Protein AF-A0A660M5Y6-F1 (afdb_monomer)

Foldseek 3Di:
DDPPPCPVVNLVVLCVVCDLCNVLEDDSVCSVLLSVCCVVQVPLSVVLSVVLVPDPHSNVSSCVCSPPVNPVVSSVVSVVVVVVVVVVVVVVVVVVVVVVVVPDPPPPVVVVVVVVVCVVVVVDD

Mean predicted aligned error: 9.28 Å

Sequence (125 aa):
MGNITIDERRVQKMQQRLGKATKLITDDNYLPMFRNRQINYAREFDYSIKLAKRKRNPRKYFAFIWSSANLAKTVDWLRKLIAQAKAKAAEERHKQKMQEQAALPLNIAGLEKLAQMKHSYNLIT

Structure (mmCIF, N/CA/C/O backbone):
data_AF-A0A660M5Y6-F1
#
_entry.id   AF-A0A660M5Y6-F1
#
loop_
_atom_site.group_PDB
_atom_site.id
_atom_site.type_symbol
_atom_site.label_atom_id
_atom_site.label_alt_id
_atom_site.label_comp_id
_atom_site.label_asym_id
_atom_site.label_entity_id
_atom_site.label_seq_id
_atom_site.pdbx_PDB_ins_code
_atom_site.Cartn_x
_atom_site.Cartn_y
_atom_site.Cartn_z
_atom_site.occupancy
_atom_site.B_iso_or_equiv
_atom_site.auth_seq_id
_atom_site.auth_comp_id
_atom_site.auth_asym_id
_atom_site.auth_atom_id
_atom_site.pdbx_PDB_model_num
ATOM 1 N N . MET A 1 1 ? -14.891 -10.018 28.846 1.00 38.94 1 MET A N 1
ATOM 2 C CA . MET A 1 1 ? -14.309 -9.112 27.830 1.00 38.94 1 MET A CA 1
ATOM 3 C C . MET A 1 1 ? -13.431 -8.123 28.581 1.00 38.94 1 MET A C 1
ATOM 5 O O . MET A 1 1 ? -13.973 -7.320 29.324 1.00 38.94 1 MET A O 1
ATOM 9 N N . GLY A 1 2 ? -12.104 -8.263 28.531 1.00 43.09 2 GLY A N 1
ATOM 10 C CA . GLY A 1 2 ? -11.213 -7.376 29.286 1.00 43.09 2 GLY A CA 1
ATOM 11 C C . GLY A 1 2 ? -11.250 -5.965 28.704 1.00 43.09 2 GLY A C 1
ATOM 12 O O . GLY A 1 2 ? -10.985 -5.802 27.515 1.00 43.09 2 GLY A O 1
ATOM 13 N N . ASN A 1 3 ? -11.584 -4.964 29.521 1.00 48.38 3 ASN A N 1
ATOM 14 C CA . ASN A 1 3 ? -11.430 -3.562 29.144 1.00 48.38 3 ASN A CA 1
ATOM 15 C C . ASN A 1 3 ? -9.938 -3.292 28.945 1.00 48.38 3 ASN A C 1
ATOM 17 O O . ASN A 1 3 ? -9.173 -3.190 29.902 1.00 48.38 3 ASN A O 1
ATOM 21 N N . ILE A 1 4 ? -9.510 -3.218 27.686 1.00 57.75 4 ILE A N 1
ATOM 22 C CA . ILE A 1 4 ? -8.184 -2.721 27.339 1.00 57.75 4 ILE A CA 1
ATOM 23 C C . ILE A 1 4 ? -8.257 -1.211 27.542 1.00 57.75 4 ILE A C 1
ATOM 25 O O . ILE A 1 4 ? -8.617 -0.479 26.625 1.00 57.75 4 ILE A O 1
ATOM 29 N N . THR A 1 5 ? -7.962 -0.740 28.751 1.00 58.91 5 THR A N 1
ATOM 30 C CA . THR A 1 5 ? -7.759 0.687 29.001 1.00 58.91 5 THR A CA 1
ATOM 31 C C . THR A 1 5 ? -6.552 1.105 28.167 1.00 58.91 5 THR A C 1
ATOM 33 O O . THR A 1 5 ? -5.409 0.763 28.483 1.00 58.91 5 THR A O 1
ATOM 36 N N . ILE A 1 6 ? -6.795 1.730 27.013 1.00 62.94 6 ILE A N 1
ATOM 37 C CA . ILE A 1 6 ? -5.717 2.159 26.130 1.00 62.94 6 ILE A CA 1
ATOM 38 C C . ILE A 1 6 ? -5.055 3.370 26.789 1.00 62.94 6 ILE A C 1
ATOM 40 O O . ILE A 1 6 ? -5.610 4.459 26.791 1.00 62.94 6 ILE A O 1
ATOM 44 N N . ASP A 1 7 ? -3.870 3.159 27.361 1.00 81.31 7 ASP A N 1
ATOM 45 C CA . ASP A 1 7 ? -3.019 4.221 27.905 1.00 81.31 7 ASP A CA 1
ATOM 46 C C . ASP A 1 7 ? -2.787 5.317 26.844 1.00 81.31 7 ASP A C 1
ATOM 48 O O . ASP A 1 7 ? -2.306 5.037 25.739 1.00 81.31 7 ASP A O 1
ATOM 52 N N . GLU A 1 8 ? -3.110 6.569 27.171 1.00 85.50 8 GLU A N 1
ATOM 53 C CA . GLU A 1 8 ? -2.952 7.729 26.286 1.00 85.50 8 GLU A CA 1
ATOM 54 C C . GLU A 1 8 ? -1.518 7.872 25.760 1.00 85.50 8 GLU A C 1
ATOM 56 O O . GLU A 1 8 ? -1.305 8.188 24.585 1.00 85.50 8 GLU A O 1
ATOM 61 N N . ARG A 1 9 ? -0.504 7.544 26.575 1.00 89.38 9 ARG A N 1
ATOM 62 C CA . ARG A 1 9 ? 0.904 7.553 26.134 1.00 89.38 9 ARG A CA 1
ATOM 63 C C . ARG A 1 9 ? 1.136 6.543 25.018 1.00 89.38 9 ARG A C 1
ATOM 65 O O . ARG A 1 9 ? 1.889 6.792 24.070 1.00 89.38 9 ARG A O 1
ATOM 72 N N . ARG A 1 10 ? 0.478 5.385 25.103 1.00 88.94 10 ARG A N 1
ATOM 73 C CA . ARG A 1 10 ? 0.534 4.342 24.076 1.00 88.94 10 ARG A CA 1
ATOM 74 C C . ARG A 1 10 ? -0.186 4.789 22.805 1.00 88.94 10 ARG A C 1
ATOM 76 O O . ARG A 1 10 ? 0.348 4.538 21.722 1.00 88.94 10 ARG A O 1
ATOM 83 N N . VAL A 1 11 ? -1.334 5.463 22.918 1.00 90.31 11 VAL A N 1
ATOM 84 C CA . VAL A 1 11 ? -2.060 6.065 21.781 1.00 90.31 11 VAL A CA 1
ATOM 85 C C . VAL A 1 11 ? -1.160 7.041 21.036 1.00 90.31 11 VAL A C 1
ATOM 87 O O . VAL A 1 11 ? -0.896 6.837 19.850 1.00 90.31 11 VAL A O 1
ATOM 90 N N . GLN A 1 12 ? -0.597 8.026 21.737 1.00 91.62 12 GLN A N 1
ATOM 91 C CA . GLN A 1 12 ? 0.277 9.040 21.142 1.00 91.62 12 GLN A CA 1
ATOM 92 C C . GLN A 1 12 ? 1.478 8.402 20.434 1.00 91.62 12 GLN A C 1
ATOM 94 O O . GLN A 1 12 ? 1.783 8.726 19.284 1.00 91.62 12 GLN A O 1
ATOM 99 N N . LYS A 1 13 ? 2.119 7.409 21.064 1.00 93.94 13 LYS A N 1
ATOM 100 C CA . LYS A 1 13 ? 3.236 6.668 20.459 1.00 93.94 13 LYS A CA 1
ATOM 101 C C . LYS A 1 13 ? 2.820 5.907 19.195 1.00 93.94 13 LYS A C 1
ATOM 103 O O . LYS A 1 13 ? 3.596 5.828 18.241 1.00 93.94 13 LYS A O 1
ATOM 108 N N . MET A 1 14 ? 1.618 5.326 19.158 1.00 93.25 14 MET A N 1
ATOM 109 C CA . MET A 1 14 ? 1.095 4.660 17.958 1.00 93.25 14 MET A CA 1
ATOM 110 C C . MET A 1 14 ? 0.772 5.663 16.851 1.00 93.25 14 MET A C 1
ATOM 112 O O . MET A 1 14 ? 1.166 5.431 15.709 1.00 93.25 14 MET A O 1
ATOM 116 N N . GLN A 1 15 ? 0.131 6.784 17.181 1.00 93.50 15 GLN A N 1
ATOM 117 C CA . GLN A 1 15 ? -0.177 7.861 16.239 1.00 93.50 15 GLN A CA 1
ATOM 118 C C . GLN A 1 15 ? 1.097 8.452 15.616 1.00 93.50 15 GLN A C 1
ATOM 120 O O . GLN A 1 15 ? 1.149 8.643 14.400 1.00 93.50 15 GLN A O 1
ATOM 125 N N . GLN A 1 16 ? 2.154 8.661 16.410 1.00 94.69 16 GLN A N 1
ATOM 126 C CA . GLN A 1 16 ? 3.467 9.093 15.913 1.00 94.69 16 GLN A CA 1
ATOM 127 C C . GLN A 1 16 ? 4.061 8.081 14.922 1.00 94.69 16 GLN A C 1
ATOM 129 O O . GLN A 1 16 ? 4.512 8.458 13.843 1.00 94.69 16 GLN A O 1
ATOM 134 N N . ARG A 1 17 ? 4.011 6.781 15.246 1.00 94.25 17 ARG A N 1
ATOM 135 C CA . ARG A 1 17 ? 4.541 5.701 14.387 1.00 94.25 17 ARG A CA 1
ATOM 136 C C . ARG A 1 17 ? 3.745 5.503 13.093 1.00 94.25 17 ARG A C 1
ATOM 138 O O . ARG A 1 17 ? 4.322 5.165 12.061 1.00 94.25 17 ARG A O 1
ATOM 145 N N . LEU A 1 18 ? 2.430 5.693 13.144 1.00 94.06 18 LEU A N 1
ATOM 146 C CA . LEU A 1 18 ? 1.545 5.641 11.976 1.00 94.06 18 LEU A CA 1
ATOM 147 C C . LEU A 1 18 ? 1.709 6.877 11.076 1.00 94.06 18 LEU A C 1
ATOM 149 O O . LEU A 1 18 ? 1.458 6.810 9.869 1.00 94.06 18 LEU A O 1
ATOM 153 N N . GLY A 1 19 ? 2.165 7.998 11.639 1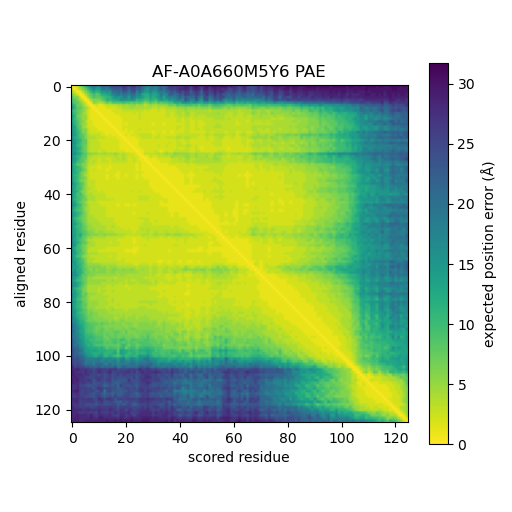.00 94.19 19 GLY A N 1
ATOM 154 C CA . GLY A 1 19 ? 2.545 9.199 10.907 1.00 94.19 19 GLY A CA 1
ATOM 155 C C . GLY A 1 19 ? 1.419 9.721 10.014 1.00 94.19 19 GLY A C 1
ATOM 156 O O . GLY A 1 19 ? 0.344 10.099 10.475 1.00 94.19 19 GLY A O 1
ATOM 157 N N . LYS A 1 20 ? 1.645 9.739 8.693 1.00 92.25 20 LYS A N 1
ATOM 158 C CA . LYS A 1 20 ? 0.665 10.256 7.716 1.00 92.25 20 LYS A CA 1
ATOM 159 C C . LYS A 1 20 ? -0.635 9.442 7.681 1.00 92.25 20 LYS A C 1
ATOM 161 O O . LYS A 1 20 ? -1.660 9.999 7.285 1.00 92.25 20 LYS A O 1
ATOM 166 N N . ALA A 1 21 ? -0.602 8.164 8.070 1.00 93.00 21 ALA A N 1
ATOM 167 C CA . ALA A 1 21 ? -1.783 7.303 8.107 1.00 93.00 21 ALA A CA 1
ATOM 168 C C . ALA A 1 21 ? -2.765 7.709 9.211 1.00 93.00 21 ALA A C 1
ATOM 170 O O . ALA A 1 21 ? -3.963 7.507 9.049 1.00 93.00 21 ALA A O 1
ATOM 171 N N . THR A 1 22 ? -2.291 8.345 10.285 1.00 94.00 22 THR A N 1
ATOM 172 C CA . THR A 1 22 ? -3.125 8.763 11.421 1.00 94.00 22 THR A CA 1
ATOM 173 C C . THR A 1 22 ? -4.267 9.680 10.985 1.00 94.00 22 THR A C 1
ATOM 175 O O . THR A 1 22 ? -5.386 9.524 11.444 1.00 94.00 22 THR A O 1
ATOM 178 N N . LYS A 1 23 ? -4.052 10.547 9.982 1.00 93.31 23 LYS A N 1
ATOM 179 C CA . LYS A 1 23 ? -5.106 11.422 9.417 1.00 93.31 23 LYS A CA 1
ATOM 180 C C . LYS A 1 23 ? -6.251 10.660 8.722 1.00 93.31 23 LYS A C 1
ATOM 182 O O . LYS A 1 23 ? -7.303 11.245 8.443 1.00 93.31 23 LYS A O 1
ATOM 187 N N . LEU A 1 24 ? -6.020 9.390 8.380 1.00 94.19 24 LEU A N 1
ATOM 188 C CA . LEU A 1 24 ? -6.991 8.492 7.750 1.00 94.19 24 LEU A CA 1
ATOM 189 C C . LEU A 1 24 ? -7.752 7.633 8.772 1.00 94.19 24 LEU A C 1
ATOM 191 O O . LEU A 1 24 ? -8.749 7.014 8.404 1.00 94.19 24 LEU A O 1
ATOM 195 N N . ILE A 1 25 ? -7.304 7.607 10.028 1.00 92.69 25 ILE A N 1
ATOM 196 C CA . ILE A 1 25 ? -7.889 6.832 11.123 1.00 92.69 25 ILE A CA 1
ATOM 197 C C . ILE A 1 25 ? -8.722 7.797 11.965 1.00 92.69 25 ILE A C 1
ATOM 199 O O . ILE A 1 25 ? -8.267 8.887 12.288 1.00 92.69 25 ILE A O 1
ATOM 203 N N . THR A 1 26 ? -9.977 7.439 12.233 1.00 87.00 26 THR A N 1
ATOM 204 C CA . THR A 1 26 ? -10.920 8.337 12.933 1.00 87.00 26 THR A CA 1
ATOM 205 C C . THR A 1 26 ? -11.084 7.973 14.403 1.00 87.00 26 THR A C 1
ATOM 207 O O . THR A 1 26 ? -11.373 8.847 15.205 1.00 87.00 26 THR A O 1
ATOM 210 N N . ASP A 1 27 ? -10.891 6.702 14.747 1.00 90.56 27 ASP A N 1
ATOM 211 C CA . ASP A 1 27 ? -11.077 6.190 16.099 1.00 90.56 27 ASP A CA 1
ATOM 212 C C . ASP A 1 27 ? -9.788 5.499 16.563 1.00 90.56 27 ASP A C 1
ATOM 214 O O . ASP A 1 27 ? -9.249 4.610 15.884 1.00 90.56 27 ASP A O 1
ATOM 218 N N . ASP A 1 28 ? -9.297 5.946 17.719 1.00 89.31 28 ASP A N 1
ATOM 219 C CA . ASP A 1 28 ? -8.046 5.506 18.322 1.00 89.31 28 ASP A CA 1
ATOM 220 C C . ASP A 1 28 ? -8.074 4.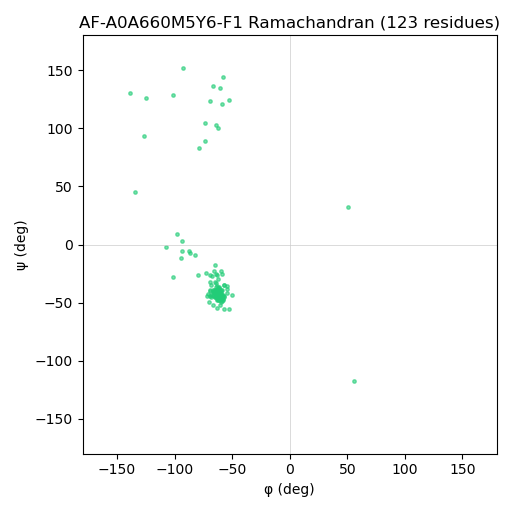028 18.745 1.00 89.31 28 ASP A C 1
ATOM 222 O O . ASP A 1 28 ? -7.030 3.364 18.750 1.00 89.31 28 ASP A O 1
ATOM 226 N N . ASN A 1 29 ? -9.264 3.461 18.973 1.00 89.75 29 ASN A N 1
ATOM 227 C CA . ASN A 1 29 ? -9.453 2.039 19.274 1.00 89.75 29 ASN A CA 1
ATOM 228 C C . ASN A 1 29 ? -8.925 1.126 18.158 1.00 89.75 29 ASN A C 1
ATOM 230 O O . ASN A 1 29 ? -8.525 -0.013 18.409 1.00 89.75 29 ASN A O 1
ATOM 234 N N . TYR A 1 30 ? -8.864 1.627 16.921 1.00 91.06 30 TYR A N 1
ATOM 235 C CA . TYR A 1 30 ? -8.369 0.869 15.773 1.00 91.06 30 TYR A CA 1
ATOM 236 C C . TYR A 1 30 ? -6.876 1.080 15.491 1.00 91.06 30 TYR A C 1
ATOM 238 O O . TYR A 1 30 ? -6.321 0.386 14.631 1.00 91.06 30 TYR A O 1
ATOM 246 N N . LEU A 1 31 ? -6.180 1.977 16.203 1.00 92.69 31 LEU A N 1
ATOM 247 C CA . LEU A 1 31 ? -4.739 2.201 16.007 1.00 92.69 31 LEU A CA 1
ATOM 248 C C . LEU A 1 31 ? -3.905 0.918 16.124 1.00 92.69 31 LEU A C 1
ATOM 250 O O . LEU A 1 31 ? -3.029 0.730 15.272 1.00 92.69 31 LEU A O 1
ATOM 254 N N . PRO A 1 32 ? -4.152 0.002 17.088 1.00 92.81 32 PRO A N 1
ATOM 255 C CA . PRO A 1 32 ? -3.405 -1.251 17.164 1.00 92.81 32 PRO A CA 1
ATOM 256 C C . PRO A 1 32 ? -3.549 -2.099 15.896 1.00 92.81 32 PRO A C 1
ATOM 258 O O . PRO A 1 32 ? -2.561 -2.661 15.416 1.00 92.81 32 PRO A O 1
ATOM 261 N N . MET A 1 33 ? -4.752 -2.146 15.312 1.00 93.94 33 MET A N 1
ATOM 262 C CA . MET A 1 33 ? -5.015 -2.875 14.071 1.00 9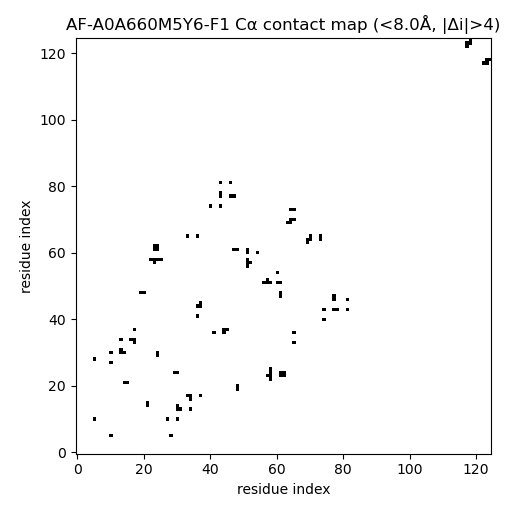3.94 33 MET A CA 1
ATOM 263 C C . MET A 1 33 ? -4.197 -2.285 12.921 1.00 93.94 33 MET A C 1
ATOM 265 O O . MET A 1 33 ? -3.427 -3.005 12.288 1.00 93.94 33 MET A O 1
ATOM 269 N N . PHE A 1 34 ? -4.302 -0.977 12.670 1.00 95.44 34 PHE A N 1
ATOM 270 C CA . PHE A 1 34 ? -3.550 -0.333 11.588 1.00 95.44 34 PHE A CA 1
ATOM 271 C C . PHE A 1 34 ? -2.039 -0.416 11.803 1.00 95.44 34 PHE A C 1
ATOM 273 O O . PHE A 1 34 ? -1.297 -0.630 10.845 1.00 95.44 34 PHE A O 1
ATOM 280 N N . ARG A 1 35 ? -1.571 -0.325 13.053 1.00 95.19 35 ARG A N 1
ATOM 281 C CA . ARG A 1 35 ? -0.154 -0.495 13.382 1.00 95.19 35 ARG A CA 1
ATOM 282 C C . ARG A 1 35 ? 0.331 -1.907 13.061 1.00 95.19 35 ARG A C 1
ATOM 284 O O . ARG A 1 35 ? 1.405 -2.047 12.485 1.00 95.19 35 ARG A O 1
ATOM 291 N N . ASN A 1 36 ? -0.455 -2.938 13.375 1.00 94.88 36 ASN A N 1
ATOM 292 C CA . ASN A 1 36 ? -0.152 -4.314 12.981 1.00 94.88 36 ASN A CA 1
ATOM 293 C C . ASN A 1 36 ? -0.055 -4.447 11.451 1.00 94.88 36 ASN A C 1
ATOM 295 O O . ASN A 1 36 ? 0.902 -5.034 10.949 1.00 94.88 36 ASN A O 1
ATOM 299 N N . ARG A 1 37 ? -0.986 -3.841 10.700 1.00 95.19 37 ARG A N 1
ATOM 300 C CA . ARG A 1 37 ? -0.946 -3.858 9.226 1.00 95.19 37 ARG A CA 1
ATOM 301 C C . ARG A 1 37 ? 0.281 -3.144 8.665 1.00 95.19 37 ARG A C 1
ATOM 303 O O . ARG A 1 37 ? 0.907 -3.667 7.752 1.00 95.19 37 ARG A O 1
ATOM 310 N N . GLN A 1 38 ? 0.659 -2.003 9.238 1.00 96.19 38 GLN A N 1
ATOM 311 C CA . GLN A 1 38 ? 1.862 -1.265 8.850 1.00 96.19 38 GLN A CA 1
ATOM 312 C C . GLN A 1 38 ? 3.141 -2.088 9.066 1.00 96.19 38 GLN A C 1
ATOM 314 O O . GLN A 1 38 ? 4.054 -2.003 8.254 1.00 96.19 38 GLN A O 1
ATOM 319 N N . ILE A 1 39 ? 3.222 -2.872 10.148 1.00 95.81 39 ILE A N 1
ATOM 320 C CA . ILE A 1 39 ? 4.383 -3.736 10.424 1.00 95.81 39 ILE A CA 1
ATOM 321 C C . ILE A 1 39 ? 4.437 -4.897 9.427 1.00 95.81 39 ILE A C 1
ATOM 323 O O . ILE A 1 39 ? 5.475 -5.135 8.821 1.00 95.81 39 ILE A O 1
ATOM 327 N N . ASN A 1 40 ? 3.318 -5.599 9.244 1.00 96.00 40 ASN A N 1
ATOM 328 C CA . ASN A 1 40 ? 3.285 -6.844 8.473 1.00 96.00 40 ASN A CA 1
ATOM 329 C C . ASN A 1 40 ? 3.244 -6.628 6.952 1.00 96.00 40 ASN A C 1
ATOM 331 O O . ASN A 1 40 ? 3.681 -7.491 6.196 1.00 96.00 40 ASN A O 1
ATOM 335 N N . TYR A 1 41 ? 2.725 -5.486 6.497 1.00 95.94 41 TYR A N 1
ATOM 336 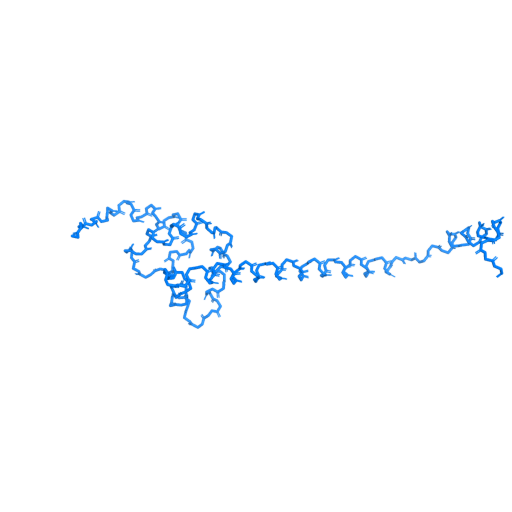C CA . TYR A 1 41 ? 2.487 -5.188 5.082 1.00 95.94 41 TYR A CA 1
ATOM 337 C C . TYR A 1 41 ? 2.981 -3.785 4.718 1.00 95.94 41 TYR A C 1
ATOM 339 O O . TYR A 1 41 ? 2.264 -3.017 4.082 1.00 95.94 41 TYR A O 1
ATOM 347 N N . ALA A 1 42 ? 4.184 -3.407 5.161 1.00 95.31 42 ALA A N 1
ATOM 348 C CA . ALA A 1 42 ? 4.689 -2.031 5.069 1.00 95.31 42 ALA A CA 1
ATOM 349 C C . ALA A 1 42 ? 4.560 -1.413 3.663 1.00 95.31 42 ALA A C 1
ATOM 351 O O . ALA A 1 42 ? 4.104 -0.279 3.507 1.00 95.31 42 ALA A O 1
ATOM 352 N N . ARG A 1 43 ? 4.900 -2.178 2.620 1.00 95.00 43 ARG A N 1
ATOM 353 C CA . ARG A 1 43 ? 4.902 -1.697 1.233 1.00 95.00 43 ARG A CA 1
ATOM 354 C C . ARG A 1 43 ? 3.486 -1.486 0.691 1.00 95.00 43 ARG A C 1
ATOM 356 O O . ARG A 1 43 ? 3.211 -0.473 0.047 1.00 95.00 43 ARG A O 1
ATOM 363 N N . GLU A 1 44 ? 2.590 -2.431 0.950 1.00 96.50 44 GLU A N 1
ATOM 364 C CA . GLU A 1 44 ? 1.171 -2.360 0.610 1.00 96.50 44 GLU A CA 1
ATOM 365 C C . GLU A 1 44 ? 0.479 -1.245 1.403 1.00 96.50 44 GLU A C 1
ATOM 367 O O . GLU A 1 44 ? -0.304 -0.474 0.844 1.00 96.50 44 GLU A O 1
ATOM 372 N N . PHE A 1 45 ? 0.821 -1.103 2.683 1.00 96.25 45 PHE A N 1
ATOM 373 C CA . PHE A 1 45 ? 0.322 -0.065 3.577 1.00 96.25 45 PHE A CA 1
ATOM 374 C C . PHE A 1 45 ? 0.675 1.329 3.059 1.00 96.25 45 PHE A C 1
ATOM 376 O O . PHE A 1 45 ? -0.228 2.137 2.830 1.00 96.25 45 PHE A O 1
ATOM 383 N N . ASP A 1 46 ? 1.940 1.592 2.740 1.00 95.06 46 ASP A N 1
ATOM 384 C CA . ASP A 1 46 ? 2.364 2.883 2.191 1.00 95.06 46 ASP A CA 1
ATOM 385 C C . ASP A 1 46 ? 1.703 3.207 0.848 1.00 95.06 46 ASP A C 1
ATOM 387 O O . ASP A 1 46 ? 1.285 4.346 0.601 1.00 95.06 46 ASP A O 1
ATOM 391 N N . TYR A 1 47 ? 1.566 2.210 -0.030 1.00 95.50 47 TYR A N 1
ATOM 392 C CA . TYR A 1 47 ? 0.853 2.386 -1.293 1.00 95.50 47 TYR A CA 1
ATOM 393 C C . TYR A 1 47 ? -0.626 2.716 -1.057 1.00 95.50 47 TYR A C 1
ATOM 395 O O . TYR A 1 47 ? -1.177 3.625 -1.686 1.00 95.50 47 TYR A O 1
ATOM 403 N N . SER A 1 48 ? -1.262 2.035 -0.105 1.00 94.94 48 SER A N 1
ATOM 404 C CA . SER A 1 48 ? -2.670 2.240 0.221 1.00 94.94 48 SER A CA 1
ATOM 405 C C . SER A 1 48 ? -2.960 3.646 0.766 1.00 94.94 48 SER A C 1
ATOM 407 O O . SER A 1 48 ? -3.993 4.217 0.422 1.00 94.94 48 SER A O 1
ATOM 409 N N . ILE A 1 49 ? -2.029 4.267 1.507 1.00 95.69 49 ILE A N 1
ATOM 410 C CA . ILE A 1 49 ? -2.144 5.670 1.954 1.00 95.69 49 ILE A CA 1
ATOM 411 C C . ILE A 1 49 ? -2.193 6.613 0.747 1.00 95.69 49 ILE A C 1
ATOM 413 O O . ILE A 1 49 ? -3.008 7.539 0.704 1.00 95.69 49 ILE A O 1
ATOM 417 N N . LYS A 1 50 ? -1.330 6.389 -0.254 1.00 94.56 50 LYS A N 1
ATOM 418 C CA . LYS A 1 50 ? -1.321 7.186 -1.493 1.00 94.56 50 LYS A CA 1
ATOM 419 C C . LYS A 1 50 ? -2.626 7.008 -2.268 1.00 94.56 50 LYS A C 1
ATOM 421 O O . LYS A 1 50 ? -3.163 7.983 -2.787 1.00 94.56 50 LYS A O 1
ATOM 426 N N . LEU A 1 51 ? -3.142 5.781 -2.318 1.00 94.31 51 LEU A N 1
ATOM 427 C CA . LEU A 1 51 ? -4.379 5.456 -3.020 1.00 94.31 51 LEU A CA 1
ATOM 428 C C . LEU A 1 51 ? -5.610 6.065 -2.340 1.00 94.31 51 LEU A C 1
ATOM 430 O O . LEU A 1 51 ? -6.457 6.637 -3.023 1.00 94.31 51 LEU A O 1
ATOM 434 N N . ALA A 1 52 ? -5.691 5.993 -1.010 1.00 95.50 52 ALA A N 1
ATOM 435 C CA . ALA A 1 52 ? -6.811 6.520 -0.236 1.00 95.50 52 ALA A CA 1
ATOM 436 C C . ALA A 1 52 ? -7.002 8.027 -0.446 1.00 95.50 52 ALA A C 1
ATOM 438 O O . ALA A 1 52 ? -8.129 8.477 -0.627 1.00 95.50 52 ALA A O 1
ATOM 439 N N . LYS A 1 53 ? -5.910 8.801 -0.522 1.00 94.00 53 LYS A N 1
ATOM 440 C CA . LYS A 1 53 ? -5.958 10.253 -0.780 1.00 94.00 53 LYS A CA 1
ATOM 441 C C . LYS A 1 53 ? -6.617 10.635 -2.107 1.00 94.00 53 LYS A C 1
ATOM 443 O O . LYS A 1 53 ? -7.078 11.759 -2.240 1.00 94.00 53 LYS A O 1
ATOM 448 N N . ARG A 1 54 ? -6.654 9.722 -3.081 1.00 93.88 54 ARG A N 1
ATOM 449 C CA . ARG A 1 54 ? -7.272 9.946 -4.399 1.00 93.88 54 ARG A CA 1
ATOM 450 C C . ARG A 1 54 ? -8.765 9.616 -4.422 1.00 93.88 54 ARG A C 1
ATOM 452 O O . ARG A 1 54 ? -9.407 9.775 -5.454 1.00 93.88 54 ARG A O 1
ATOM 459 N N . LYS A 1 55 ? -9.316 9.072 -3.335 1.00 95.06 55 LYS A N 1
ATOM 460 C CA . LYS A 1 55 ? -10.722 8.663 -3.256 1.00 95.06 55 LYS A CA 1
ATOM 461 C C . LYS A 1 55 ? -11.578 9.793 -2.698 1.00 95.06 55 LYS A C 1
ATOM 463 O O . LYS A 1 55 ? -11.118 10.568 -1.870 1.00 95.06 55 LYS A O 1
ATOM 468 N N . ARG A 1 56 ? -12.856 9.815 -3.095 1.00 93.62 56 ARG A N 1
ATOM 469 C CA . ARG A 1 56 ? -13.851 10.795 -2.622 1.00 93.62 56 ARG A CA 1
ATOM 470 C C . ARG A 1 56 ? -13.959 10.839 -1.095 1.00 93.62 56 ARG A C 1
ATOM 472 O O . ARG A 1 56 ? -14.101 11.910 -0.526 1.00 93.62 56 ARG A O 1
ATOM 479 N N . ASN A 1 57 ? -13.876 9.682 -0.436 1.00 95.25 57 ASN A N 1
ATOM 480 C CA . ASN A 1 57 ? -13.797 9.597 1.021 1.00 95.25 57 ASN A CA 1
ATOM 481 C C . ASN A 1 57 ? -12.571 8.761 1.434 1.00 95.25 57 ASN A C 1
ATOM 483 O O . ASN A 1 57 ? -12.665 7.530 1.511 1.00 95.25 57 ASN A O 1
ATOM 487 N N . PRO A 1 58 ? -11.418 9.411 1.685 1.00 95.19 58 PRO A N 1
ATOM 488 C CA . PRO A 1 58 ? -10.169 8.723 1.997 1.00 95.19 58 PRO A CA 1
ATOM 489 C C . PRO A 1 58 ? -10.237 7.861 3.259 1.00 95.19 58 PRO A C 1
ATOM 491 O O . PRO A 1 58 ? -9.732 6.741 3.254 1.00 95.19 58 PRO A O 1
ATOM 494 N N . ARG A 1 59 ? -10.881 8.356 4.326 1.00 94.81 59 ARG A N 1
ATOM 495 C CA . ARG A 1 59 ? -10.969 7.673 5.630 1.00 94.81 59 ARG A CA 1
ATOM 496 C C . ARG A 1 59 ? -11.786 6.390 5.531 1.00 94.81 59 ARG A C 1
ATOM 498 O O . ARG A 1 59 ? -11.297 5.316 5.871 1.00 94.81 59 ARG A O 1
ATOM 505 N N . LYS A 1 60 ? -13.003 6.492 4.979 1.00 94.81 60 LYS A N 1
ATOM 506 C CA . LYS A 1 60 ? -13.899 5.340 4.791 1.00 94.81 60 LYS A CA 1
ATOM 507 C C . LYS A 1 60 ? -13.248 4.274 3.914 1.00 94.81 60 LYS A C 1
ATOM 509 O O . LYS A 1 60 ? -13.292 3.094 4.242 1.00 94.81 60 LYS A O 1
ATOM 514 N N . TYR A 1 61 ? -12.615 4.695 2.820 1.00 95.25 61 TYR A N 1
ATOM 515 C CA . TYR A 1 61 ? -11.922 3.778 1.924 1.00 95.25 61 TYR A CA 1
ATOM 516 C C . TYR A 1 61 ? -10.752 3.068 2.613 1.00 95.25 61 TYR A C 1
ATOM 518 O O . TYR A 1 61 ? -10.629 1.850 2.509 1.00 95.25 61 TYR A O 1
ATOM 526 N N . PHE A 1 62 ? -9.911 3.813 3.335 1.00 95.56 62 PHE A N 1
ATOM 527 C CA . PHE A 1 62 ? -8.749 3.258 4.027 1.00 95.56 62 PHE A CA 1
ATOM 528 C C . PHE A 1 62 ? -9.148 2.239 5.103 1.00 95.56 62 PHE A C 1
ATOM 530 O O . PHE A 1 62 ? -8.554 1.165 5.179 1.00 95.56 62 PHE A O 1
ATOM 537 N N . ALA A 1 63 ? -10.195 2.531 5.878 1.00 94.69 63 ALA A N 1
ATOM 538 C CA . ALA A 1 63 ? -10.747 1.588 6.847 1.00 94.69 63 ALA A CA 1
ATOM 539 C C . ALA A 1 63 ? -11.343 0.341 6.174 1.00 94.69 63 ALA A C 1
ATOM 541 O O . ALA A 1 63 ? -11.100 -0.776 6.623 1.00 94.69 63 ALA A O 1
ATOM 542 N N . PHE A 1 64 ? -12.073 0.514 5.068 1.00 94.50 64 PHE A N 1
ATOM 543 C CA . PHE A 1 64 ? -12.704 -0.590 4.343 1.00 94.50 64 PHE A CA 1
ATOM 544 C C . PHE A 1 64 ? -11.686 -1.624 3.843 1.00 94.50 64 PHE A C 1
ATOM 546 O O . PHE A 1 64 ? -11.853 -2.823 4.087 1.00 94.50 64 PHE A O 1
ATOM 553 N N . ILE A 1 65 ? -10.614 -1.169 3.186 1.00 94.06 65 ILE A N 1
ATOM 554 C CA . ILE A 1 65 ? -9.606 -2.073 2.620 1.00 94.06 65 ILE A CA 1
ATOM 555 C C . ILE A 1 65 ? -8.787 -2.779 3.712 1.00 94.06 65 ILE A C 1
ATOM 557 O O . ILE A 1 65 ? -8.412 -3.932 3.530 1.00 94.06 65 ILE A O 1
ATOM 561 N N . TRP A 1 66 ? -8.546 -2.135 4.858 1.00 95.25 66 TRP A N 1
ATOM 562 C CA . TRP A 1 66 ? -7.768 -2.714 5.962 1.00 95.25 66 TRP A CA 1
ATOM 563 C C . TRP A 1 66 ? -8.611 -3.414 7.032 1.00 95.25 66 TRP A C 1
ATOM 565 O O . TRP A 1 66 ? -8.054 -3.911 8.015 1.00 95.25 66 TRP A O 1
ATOM 575 N N . SER A 1 67 ? -9.929 -3.491 6.837 1.00 93.88 67 SER A N 1
ATOM 576 C CA . SER A 1 67 ? -10.810 -4.281 7.692 1.00 93.88 67 SER A CA 1
ATOM 577 C C . SER A 1 67 ? -10.386 -5.752 7.700 1.00 93.88 67 SER A C 1
ATOM 579 O O . SER A 1 67 ? -9.945 -6.302 6.688 1.00 93.88 67 SER A O 1
ATOM 581 N N . SER A 1 68 ? -10.529 -6.412 8.850 1.00 89.00 68 SER A N 1
ATOM 582 C CA . SER A 1 68 ? -10.125 -7.815 9.009 1.00 89.00 68 SER A CA 1
ATOM 583 C C . SER A 1 68 ? -10.809 -8.750 8.007 1.00 89.00 68 SER A C 1
ATOM 585 O O . SER A 1 68 ? -10.159 -9.658 7.500 1.00 89.00 68 SER A O 1
ATOM 587 N N . ALA A 1 69 ? -12.070 -8.479 7.655 1.00 90.69 69 ALA A N 1
ATOM 588 C CA . ALA A 1 69 ? -12.834 -9.261 6.682 1.00 90.69 69 ALA A CA 1
ATOM 589 C C . ALA A 1 69 ? -12.226 -9.247 5.266 1.00 90.69 69 ALA A C 1
ATOM 591 O O . ALA A 1 69 ? -12.363 -10.214 4.521 1.00 90.69 69 ALA A O 1
ATOM 592 N N . ASN A 1 70 ? -11.535 -8.164 4.896 1.00 89.81 70 ASN A N 1
ATOM 593 C CA . ASN A 1 70 ? -10.996 -7.974 3.550 1.00 89.81 70 ASN A CA 1
ATOM 594 C C . ASN A 1 70 ? -9.476 -8.130 3.473 1.00 89.81 70 ASN A C 1
ATOM 596 O O . ASN A 1 70 ? -8.924 -8.039 2.379 1.00 89.81 70 ASN A O 1
ATOM 600 N N . LEU A 1 71 ? -8.790 -8.375 4.594 1.00 92.50 71 LEU A N 1
ATOM 601 C CA . LEU A 1 71 ? -7.337 -8.246 4.681 1.00 92.50 71 LEU A CA 1
ATOM 602 C C . LEU A 1 71 ? -6.585 -9.027 3.598 1.00 92.50 71 LEU A C 1
ATOM 604 O O . LEU A 1 71 ? -5.793 -8.435 2.870 1.00 92.50 71 LEU A O 1
ATOM 608 N N . ALA A 1 72 ? -6.824 -10.337 3.494 1.00 92.88 72 ALA A N 1
ATOM 609 C CA . ALA A 1 72 ? -6.100 -11.192 2.553 1.00 92.88 72 ALA A CA 1
ATOM 610 C C . ALA A 1 72 ? -6.315 -10.727 1.104 1.00 92.88 72 ALA A C 1
ATOM 612 O O . ALA A 1 72 ? -5.358 -10.482 0.371 1.00 92.88 72 ALA A O 1
ATOM 613 N N . LYS A 1 73 ? -7.580 -10.478 0.738 1.00 94.50 73 LYS A N 1
ATOM 614 C CA . LYS A 1 73 ? -7.965 -9.979 -0.589 1.00 94.50 73 LYS A CA 1
ATOM 615 C C . LYS A 1 73 ? -7.310 -8.631 -0.895 1.00 94.50 73 LYS A C 1
ATOM 617 O O . LYS A 1 73 ? -6.780 -8.440 -1.988 1.00 94.50 73 LYS A O 1
ATOM 622 N N . THR A 1 74 ? -7.316 -7.707 0.066 1.00 93.88 74 THR A N 1
ATOM 623 C CA . THR A 1 74 ? -6.700 -6.384 -0.073 1.00 93.88 74 THR A CA 1
ATOM 624 C C . THR A 1 74 ? -5.198 -6.489 -0.280 1.00 93.88 74 THR A C 1
ATOM 626 O O . THR A 1 74 ? -4.668 -5.835 -1.176 1.00 93.88 74 THR A O 1
ATOM 629 N N . VAL A 1 75 ? -4.502 -7.292 0.526 1.00 95.38 75 VAL A N 1
ATOM 630 C CA . VAL A 1 75 ? -3.044 -7.441 0.436 1.00 95.38 75 VAL A CA 1
ATOM 631 C C . VAL A 1 75 ? -2.649 -8.015 -0.923 1.00 95.38 75 VAL A C 1
ATOM 633 O O . VAL A 1 75 ? -1.795 -7.442 -1.599 1.00 95.38 75 VAL A O 1
ATOM 636 N N . ASP A 1 76 ? -3.311 -9.078 -1.377 1.00 96.62 76 ASP A N 1
ATOM 637 C CA . ASP A 1 76 ? -3.009 -9.687 -2.676 1.00 96.62 76 ASP A CA 1
ATOM 638 C C . ASP A 1 76 ? -3.312 -8.748 -3.843 1.00 96.62 76 ASP A C 1
ATOM 640 O O . ASP A 1 76 ? -2.533 -8.645 -4.795 1.00 96.62 76 ASP A O 1
ATOM 644 N N . TRP A 1 77 ? -4.409 -7.998 -3.759 1.00 96.56 77 TRP A N 1
ATOM 645 C CA . TRP A 1 77 ? -4.730 -6.980 -4.751 1.00 96.56 77 TRP A CA 1
ATOM 646 C C . TRP A 1 77 ? -3.691 -5.849 -4.783 1.00 96.56 77 TRP A C 1
ATOM 648 O O . TRP A 1 77 ? -3.224 -5.470 -5.860 1.00 96.56 77 TRP A O 1
ATOM 658 N N . LEU A 1 78 ? -3.260 -5.348 -3.622 1.00 95.25 78 LEU A N 1
ATOM 659 C CA . LEU A 1 78 ? -2.228 -4.312 -3.531 1.00 95.25 78 LEU A CA 1
ATOM 660 C C . LEU A 1 78 ? -0.887 -4.799 -4.094 1.00 95.25 78 LEU A C 1
ATOM 662 O O . LEU A 1 78 ? -0.227 -4.052 -4.819 1.00 95.25 78 LEU A O 1
ATOM 666 N N . ARG A 1 79 ? -0.503 -6.056 -3.844 1.00 96.19 79 ARG A N 1
ATOM 667 C CA . ARG A 1 79 ? 0.700 -6.665 -4.436 1.00 96.19 79 ARG A CA 1
ATOM 668 C C . ARG A 1 79 ? 0.651 -6.663 -5.957 1.00 96.19 79 ARG A C 1
ATOM 670 O O . ARG A 1 79 ? 1.628 -6.254 -6.587 1.00 96.19 79 ARG A O 1
ATOM 677 N N . LYS A 1 80 ? -0.487 -7.053 -6.542 1.00 96.69 80 LYS A N 1
ATOM 678 C CA . LYS A 1 80 ? -0.692 -7.041 -7.999 1.00 96.69 80 LYS A CA 1
ATOM 679 C C . LYS A 1 80 ? -0.560 -5.632 -8.572 1.00 96.69 80 LYS A C 1
ATOM 681 O O . LYS A 1 80 ? 0.196 -5.440 -9.520 1.00 96.69 80 LYS A O 1
ATOM 686 N N . LEU A 1 81 ? -1.200 -4.635 -7.957 1.00 94.38 81 LEU A N 1
ATOM 687 C CA . LEU A 1 81 ? -1.089 -3.238 -8.398 1.00 94.38 81 LEU A CA 1
ATOM 688 C C . LEU A 1 81 ? 0.350 -2.721 -8.349 1.00 94.38 81 LEU A C 1
ATOM 690 O O . LEU A 1 81 ? 0.818 -2.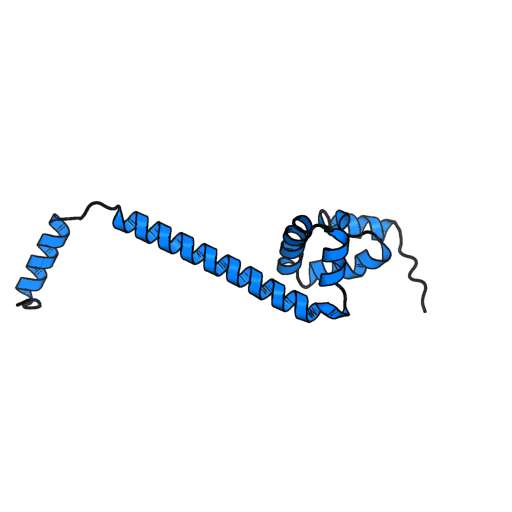036 -9.257 1.00 94.38 81 LEU A O 1
ATOM 694 N N . ILE A 1 82 ? 1.068 -3.052 -7.281 1.00 93.50 82 ILE A N 1
ATOM 695 C CA . ILE A 1 82 ? 2.458 -2.650 -7.118 1.00 93.50 82 ILE A CA 1
ATOM 696 C C . ILE A 1 82 ? 3.354 -3.343 -8.160 1.00 93.50 82 ILE A C 1
ATOM 698 O O . ILE A 1 82 ? 4.283 -2.716 -8.675 1.00 93.50 82 ILE A O 1
ATOM 702 N N . ALA A 1 83 ? 3.106 -4.619 -8.467 1.00 94.94 83 ALA A N 1
ATOM 703 C CA . ALA A 1 83 ? 3.832 -5.352 -9.502 1.00 94.94 83 ALA A CA 1
ATOM 704 C C . ALA A 1 83 ? 3.579 -4.752 -10.894 1.00 94.94 83 ALA A C 1
ATOM 706 O O . ALA A 1 83 ? 4.532 -4.481 -11.619 1.00 94.94 83 ALA A O 1
ATOM 707 N N . GLN A 1 84 ? 2.323 -4.437 -11.217 1.00 95.12 84 GLN A N 1
ATOM 708 C CA . GLN A 1 84 ? 1.951 -3.754 -12.460 1.00 95.12 84 GLN A CA 1
ATOM 709 C C . GLN A 1 84 ? 2.629 -2.386 -12.585 1.00 95.12 84 GLN A C 1
ATOM 711 O O . GLN A 1 84 ? 3.184 -2.059 -13.632 1.00 95.12 84 GLN A O 1
ATOM 716 N N . ALA A 1 85 ? 2.658 -1.600 -11.504 1.00 92.50 85 ALA A N 1
ATOM 717 C CA . ALA A 1 85 ? 3.349 -0.313 -11.498 1.00 92.50 85 ALA A CA 1
ATOM 718 C C . ALA A 1 85 ? 4.860 -0.461 -11.762 1.00 92.50 85 ALA A C 1
ATOM 720 O O . ALA A 1 85 ? 5.445 0.371 -12.454 1.00 92.50 85 ALA A O 1
ATOM 721 N N . LYS A 1 86 ? 5.491 -1.523 -11.240 1.00 93.44 86 LYS A N 1
ATOM 722 C CA . LYS A 1 86 ? 6.901 -1.836 -11.517 1.00 93.44 86 LYS A CA 1
ATOM 723 C C . LYS A 1 86 ? 7.130 -2.258 -12.967 1.00 93.44 86 LYS A C 1
ATOM 725 O O . LYS A 1 86 ? 8.076 -1.762 -13.570 1.00 93.44 86 LYS A O 1
ATOM 730 N N . ALA A 1 87 ? 6.282 -3.132 -13.506 1.00 95.19 87 ALA A N 1
ATOM 731 C CA . A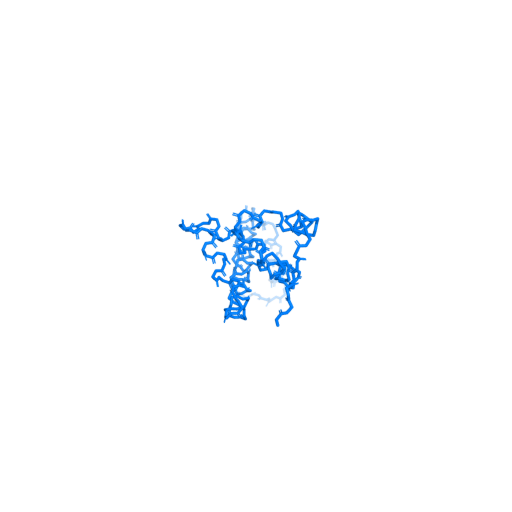LA A 1 87 ? 6.375 -3.595 -14.889 1.00 95.19 87 ALA A CA 1
ATOM 732 C C . ALA A 1 87 ? 6.278 -2.417 -15.865 1.00 95.19 87 ALA A C 1
ATOM 734 O O . ALA A 1 87 ? 7.182 -2.209 -16.667 1.00 95.19 87 ALA A O 1
ATOM 735 N N . LYS A 1 88 ? 5.277 -1.547 -15.680 1.00 94.69 88 LYS A N 1
ATOM 736 C CA . LYS A 1 88 ? 5.117 -0.339 -16.495 1.00 94.69 88 LYS A CA 1
ATOM 737 C C . LYS A 1 88 ? 6.340 0.580 -16.426 1.00 94.69 88 LYS A C 1
ATOM 739 O O . LYS A 1 88 ? 6.800 1.076 -17.443 1.00 94.69 88 LYS A O 1
ATOM 744 N N . ALA A 1 89 ? 6.907 0.793 -15.238 1.00 93.69 89 ALA A N 1
ATOM 745 C CA . ALA A 1 89 ? 8.118 1.605 -15.106 1.00 93.69 89 ALA A CA 1
ATOM 746 C C . ALA A 1 89 ? 9.342 0.972 -15.798 1.00 93.69 89 ALA A C 1
ATOM 748 O O . ALA A 1 89 ? 10.208 1.696 -16.285 1.00 93.69 89 ALA A O 1
ATOM 749 N N . ALA A 1 90 ? 9.435 -0.359 -15.832 1.00 94.12 90 ALA A N 1
ATOM 750 C CA . ALA A 1 90 ? 10.495 -1.064 -16.546 1.00 94.12 90 ALA A CA 1
ATOM 751 C C . ALA A 1 90 ? 10.325 -0.957 -18.069 1.00 94.12 90 ALA A C 1
ATOM 753 O O . ALA A 1 90 ? 11.302 -0.677 -18.760 1.00 94.12 90 ALA A O 1
ATOM 754 N N . GLU A 1 91 ? 9.097 -1.101 -18.574 1.00 94.19 91 GLU A N 1
ATOM 755 C CA . GLU A 1 91 ? 8.771 -0.908 -19.992 1.00 94.19 91 GLU A CA 1
ATOM 756 C C . GLU A 1 91 ? 9.138 0.497 -20.472 1.00 94.19 91 GLU A C 1
ATOM 758 O O . GLU A 1 91 ? 9.796 0.642 -21.498 1.00 94.19 91 GLU A O 1
ATOM 763 N N . GLU A 1 92 ? 8.781 1.535 -19.713 1.00 93.50 92 GLU A N 1
ATOM 764 C CA . GLU A 1 92 ? 9.107 2.916 -20.082 1.00 93.50 92 GLU A CA 1
ATOM 765 C C . GLU A 1 92 ? 10.623 3.164 -20.116 1.00 93.50 92 GLU A C 1
ATOM 767 O O . GLU A 1 92 ? 11.123 3.781 -21.053 1.00 93.50 92 GLU A O 1
ATOM 772 N N . ARG A 1 93 ? 11.390 2.603 -19.171 1.00 91.94 93 ARG A N 1
ATOM 773 C CA . ARG A 1 93 ? 12.864 2.664 -19.222 1.00 91.94 93 ARG A CA 1
ATOM 774 C C . ARG A 1 93 ? 13.437 1.928 -20.429 1.00 91.94 93 ARG A C 1
ATOM 776 O O . ARG A 1 93 ? 14.419 2.381 -21.006 1.00 91.94 93 ARG A O 1
ATOM 783 N N . HIS A 1 94 ? 12.863 0.782 -20.789 1.00 91.88 94 HIS A N 1
ATOM 784 C CA . HIS A 1 94 ? 13.299 0.034 -21.964 1.00 91.88 94 HIS A CA 1
ATOM 785 C C . HIS A 1 94 ? 13.039 0.832 -23.245 1.00 91.88 94 HIS A C 1
ATOM 787 O O . HIS A 1 94 ? 13.932 0.955 -24.079 1.00 91.88 94 HIS A O 1
ATOM 793 N N . LYS A 1 95 ? 11.852 1.438 -23.375 1.00 92.69 95 LYS A N 1
ATOM 794 C CA . LYS A 1 95 ? 11.520 2.324 -24.499 1.00 92.69 95 LYS A CA 1
ATOM 795 C C . LYS A 1 95 ? 12.477 3.510 -24.593 1.00 92.69 95 LYS A C 1
ATOM 797 O O . LYS A 1 95 ? 12.968 3.777 -25.681 1.00 92.69 95 LYS A O 1
ATOM 802 N N . GLN A 1 96 ? 12.785 4.164 -23.472 1.00 91.69 96 GLN A N 1
ATOM 803 C CA . GLN A 1 96 ? 13.755 5.265 -23.431 1.00 91.69 96 GLN A CA 1
ATOM 804 C C . GLN A 1 96 ? 15.133 4.822 -23.933 1.00 91.69 96 GLN A C 1
ATOM 806 O O . GLN A 1 96 ? 15.680 5.453 -24.829 1.00 91.69 96 GLN A O 1
ATOM 811 N N . LYS A 1 97 ? 15.650 3.681 -23.459 1.00 91.38 97 LYS A N 1
ATOM 812 C CA . LYS A 1 97 ? 16.929 3.134 -23.945 1.00 91.38 97 LYS A CA 1
ATOM 813 C C . LYS A 1 97 ? 16.916 2.801 -25.436 1.00 91.38 97 LYS A C 1
ATOM 815 O O . LYS A 1 97 ? 17.908 3.029 -26.116 1.00 91.38 97 LYS A O 1
ATOM 820 N N . MET A 1 98 ? 15.815 2.251 -25.947 1.00 88.62 98 MET A N 1
ATOM 821 C CA . MET A 1 98 ? 15.670 1.970 -27.380 1.00 88.62 98 MET A CA 1
ATOM 822 C C . MET A 1 98 ? 15.634 3.256 -28.207 1.00 88.62 98 MET A C 1
ATOM 824 O O . MET A 1 98 ? 16.246 3.305 -29.267 1.00 88.62 98 MET A O 1
ATOM 828 N N . GLN A 1 99 ? 14.968 4.303 -27.717 1.00 88.25 99 GLN A N 1
ATOM 829 C CA . GLN A 1 99 ? 14.970 5.617 -28.361 1.00 88.25 99 GLN A CA 1
ATOM 830 C C . GLN A 1 99 ? 16.362 6.253 -28.346 1.00 88.25 99 GLN A C 1
ATOM 832 O O . GLN A 1 99 ? 16.802 6.747 -29.377 1.00 88.25 99 GLN A O 1
ATOM 837 N N . GLU A 1 100 ? 17.075 6.195 -27.220 1.00 86.88 100 GLU A N 1
ATOM 838 C CA . GLU A 1 100 ? 18.461 6.668 -27.115 1.00 86.88 100 GLU A CA 1
ATOM 839 C C . GLU A 1 100 ? 19.380 5.925 -28.090 1.00 86.88 100 GLU A C 1
ATOM 841 O O . GLU A 1 100 ? 20.152 6.558 -28.802 1.00 86.88 100 GLU A O 1
ATOM 846 N N . GLN A 1 101 ? 19.265 4.595 -28.176 1.00 83.31 101 GLN A N 1
ATOM 847 C CA . GLN A 1 101 ? 20.041 3.791 -29.125 1.00 83.31 101 GLN A CA 1
ATOM 848 C C . GLN A 1 101 ? 19.687 4.098 -30.582 1.00 83.31 101 GLN A C 1
ATOM 850 O O . GLN A 1 101 ? 20.586 4.192 -31.410 1.00 83.31 101 GLN A O 1
ATOM 855 N N . ALA A 1 102 ? 18.405 4.281 -30.899 1.00 80.00 102 ALA A N 1
ATOM 856 C CA . ALA A 1 102 ? 17.964 4.661 -32.239 1.00 80.00 102 ALA A CA 1
ATOM 857 C C . ALA A 1 102 ? 18.404 6.084 -32.626 1.00 80.00 102 ALA A C 1
ATOM 859 O O . ALA A 1 102 ? 18.561 6.372 -33.808 1.00 80.00 102 ALA A O 1
ATOM 860 N N . ALA A 1 103 ? 18.603 6.965 -31.643 1.00 79.06 103 ALA A N 1
ATOM 861 C CA . ALA A 1 103 ? 19.094 8.323 -31.844 1.00 79.06 103 ALA A CA 1
ATOM 862 C C . ALA A 1 103 ? 20.627 8.408 -31.973 1.00 79.06 103 ALA A C 1
ATOM 864 O O . ALA A 1 103 ? 21.144 9.478 -32.301 1.00 79.06 103 ALA A O 1
ATOM 865 N N . LEU A 1 104 ? 21.367 7.318 -31.723 1.00 80.12 104 LEU A N 1
ATOM 866 C CA . LEU A 1 104 ? 22.809 7.295 -31.956 1.00 80.12 104 LEU A CA 1
AT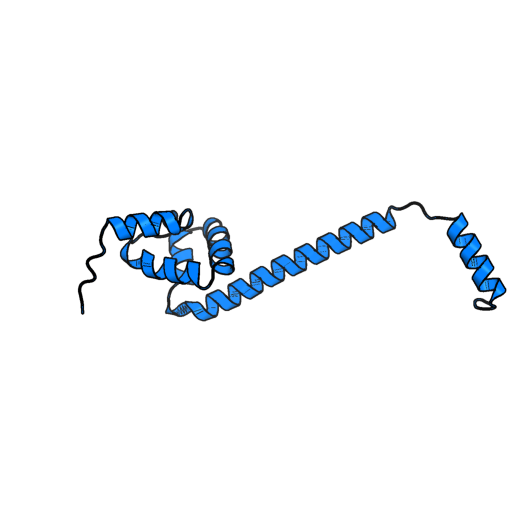OM 867 C C . LEU A 1 104 ? 23.096 7.395 -33.462 1.00 80.12 104 LEU A C 1
ATOM 869 O O . LEU A 1 104 ? 22.452 6.709 -34.258 1.00 80.12 104 LEU A O 1
ATOM 873 N N . PRO A 1 105 ? 24.084 8.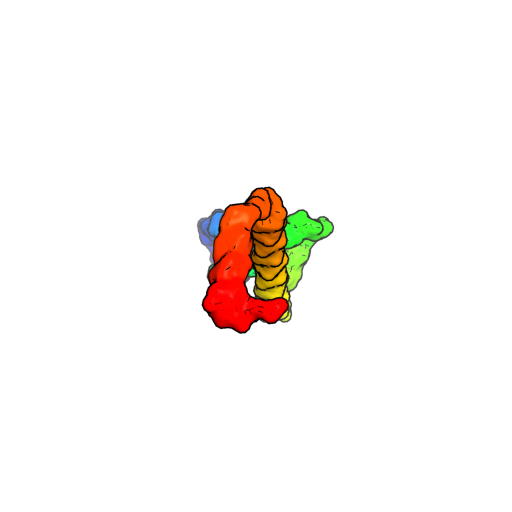210 -33.873 1.00 76.38 105 PRO A N 1
ATOM 874 C CA . PRO A 1 105 ? 24.474 8.284 -35.270 1.00 76.38 105 PRO A CA 1
ATOM 875 C C . PRO A 1 105 ? 24.951 6.909 -35.748 1.00 76.38 105 PRO A C 1
ATOM 877 O O . PRO A 1 105 ? 25.721 6.227 -35.066 1.00 76.38 105 PRO A O 1
ATOM 880 N N . LEU A 1 106 ? 24.493 6.504 -36.934 1.00 68.12 106 LEU A N 1
ATOM 881 C CA . LEU A 1 106 ? 24.918 5.255 -37.558 1.00 68.12 106 LEU A CA 1
ATOM 882 C C . LEU A 1 106 ? 26.441 5.277 -37.745 1.00 68.12 106 LEU A C 1
ATOM 884 O O . LEU A 1 106 ? 26.983 6.152 -38.419 1.00 68.12 106 LEU A O 1
ATOM 888 N N . ASN A 1 107 ? 27.142 4.307 -37.154 1.00 77.94 107 ASN A N 1
ATOM 889 C CA . ASN A 1 107 ? 28.582 4.149 -37.344 1.00 77.94 107 ASN A CA 1
ATOM 890 C C . ASN A 1 107 ? 28.852 3.472 -38.696 1.00 77.94 107 ASN A C 1
ATOM 892 O O . ASN A 1 107 ? 29.028 2.255 -38.772 1.00 77.94 107 ASN A O 1
ATOM 896 N N . ILE A 1 108 ? 28.863 4.280 -39.757 1.00 76.50 108 ILE A N 1
ATOM 897 C CA . ILE A 1 108 ? 29.047 3.836 -41.146 1.00 76.50 108 ILE A CA 1
ATOM 898 C C . ILE A 1 108 ? 30.370 3.070 -41.305 1.00 76.50 108 ILE A C 1
ATOM 900 O O . ILE A 1 108 ? 30.372 1.960 -41.826 1.00 76.50 108 ILE A O 1
ATOM 904 N N . ALA A 1 109 ? 31.470 3.582 -40.744 1.00 79.31 109 ALA A N 1
ATOM 905 C CA . ALA A 1 109 ? 32.783 2.932 -40.818 1.00 79.31 109 ALA A CA 1
ATOM 906 C C . ALA A 1 109 ? 32.820 1.564 -40.106 1.00 79.31 109 ALA A C 1
ATOM 908 O O . ALA A 1 109 ? 33.478 0.622 -40.554 1.00 79.31 109 ALA A O 1
ATOM 909 N N . GLY A 1 110 ? 32.104 1.436 -38.986 1.00 79.75 110 GLY A N 1
ATOM 910 C CA . GLY A 1 110 ? 31.937 0.164 -38.286 1.00 79.75 110 GLY A CA 1
ATOM 911 C C . GLY A 1 110 ? 31.123 -0.845 -39.098 1.00 79.75 110 GLY A C 1
ATOM 912 O O . GLY A 1 110 ? 31.494 -2.015 -39.157 1.00 79.75 110 GLY A O 1
ATOM 913 N N . LEU A 1 111 ? 30.053 -0.390 -39.758 1.00 82.00 111 LEU A N 1
ATOM 914 C CA . LEU A 1 111 ? 29.213 -1.216 -40.631 1.00 82.00 111 LEU A CA 1
ATOM 915 C C . LEU A 1 111 ? 29.971 -1.698 -41.873 1.00 82.00 111 LEU A C 1
ATOM 917 O O . LEU A 1 111 ? 29.863 -2.871 -42.223 1.00 82.00 111 LEU A O 1
ATOM 921 N N . GLU A 1 112 ? 30.782 -0.840 -42.492 1.00 83.19 112 GLU A N 1
ATOM 922 C CA . GLU A 1 112 ? 31.627 -1.196 -43.638 1.00 83.19 112 GLU A CA 1
ATOM 923 C C . GLU A 1 112 ? 32.666 -2.261 -43.275 1.00 83.19 112 GLU A C 1
ATOM 925 O O . GLU A 1 112 ? 32.783 -3.269 -43.974 1.00 83.19 112 GLU A O 1
ATOM 930 N N . LYS A 1 113 ? 33.361 -2.115 -42.137 1.00 85.88 113 LYS A N 1
ATOM 931 C CA . LYS A 1 113 ? 34.269 -3.160 -41.629 1.00 85.88 113 LYS A CA 1
ATOM 932 C C . LYS A 1 113 ? 33.547 -4.482 -41.380 1.00 85.88 113 LYS A C 1
ATOM 934 O O . LYS A 1 113 ? 34.093 -5.547 -41.660 1.00 85.88 113 LYS A O 1
ATOM 939 N N . LEU A 1 114 ? 32.325 -4.428 -40.857 1.00 85.44 114 LEU A N 1
ATOM 940 C CA . LEU A 1 114 ? 31.524 -5.616 -40.570 1.00 85.44 114 LEU A CA 1
ATOM 941 C C . LEU A 1 114 ? 31.069 -6.304 -41.869 1.00 85.44 114 LEU A C 1
ATOM 943 O O . LEU A 1 114 ? 31.118 -7.530 -41.960 1.00 85.44 114 LEU A O 1
ATOM 947 N N . ALA A 1 115 ? 30.700 -5.534 -42.896 1.00 85.81 115 ALA A N 1
ATOM 948 C CA . ALA A 1 115 ? 30.392 -6.047 -44.230 1.00 85.81 115 ALA A CA 1
ATOM 949 C C . ALA A 1 115 ? 31.618 -6.707 -44.885 1.00 85.81 115 ALA A C 1
ATOM 951 O O . ALA A 1 115 ? 31.513 -7.831 -45.377 1.00 85.81 115 ALA A O 1
ATOM 952 N N . GLN A 1 116 ? 32.790 -6.067 -44.806 1.00 86.38 116 GLN A N 1
ATOM 953 C CA . GLN A 1 116 ? 34.056 -6.628 -45.294 1.00 86.38 116 GLN A CA 1
ATOM 954 C C . GLN A 1 116 ? 34.404 -7.947 -44.593 1.00 86.38 116 GLN A C 1
ATOM 956 O O . GLN A 1 116 ? 34.750 -8.922 -45.258 1.00 86.38 116 GLN A O 1
ATOM 961 N N . MET A 1 117 ? 34.249 -8.020 -43.265 1.00 85.56 117 MET A N 1
ATOM 962 C CA . MET A 1 117 ? 34.461 -9.268 -42.524 1.00 85.56 117 MET A CA 1
ATOM 963 C C . MET A 1 117 ? 33.494 -10.362 -42.982 1.00 85.56 117 MET A C 1
ATOM 965 O O . MET A 1 117 ? 33.922 -11.477 -43.270 1.00 85.56 117 MET A O 1
ATOM 969 N N . LYS A 1 118 ? 32.198 -10.066 -43.105 1.00 86.88 118 LYS A N 1
ATOM 970 C CA . LYS A 1 118 ? 31.214 -11.064 -43.548 1.00 86.88 118 LYS A CA 1
ATOM 971 C C . LYS A 1 118 ? 31.500 -11.594 -44.953 1.00 86.88 118 LYS A C 1
ATOM 973 O O . LYS A 1 118 ? 31.322 -12.788 -45.174 1.00 86.88 118 LYS A O 1
ATOM 978 N N . HIS A 1 119 ? 31.987 -10.741 -45.852 1.00 83.12 119 HIS A N 1
ATOM 979 C CA . HIS A 1 119 ? 32.442 -11.160 -47.174 1.00 83.12 119 HIS A CA 1
ATOM 980 C C . HIS A 1 119 ? 33.695 -12.049 -47.083 1.00 83.12 119 HIS A C 1
ATOM 982 O O . HIS A 1 119 ? 33.725 -13.117 -47.680 1.00 83.12 119 HIS A O 1
ATOM 988 N N . SER A 1 120 ? 34.680 -11.690 -46.246 1.00 84.00 120 SER A N 1
ATOM 989 C CA . SER A 1 120 ? 35.899 -12.500 -46.060 1.00 84.00 120 SER A CA 1
ATOM 990 C C . SER A 1 120 ? 35.649 -13.897 -45.479 1.00 84.00 120 SER A C 1
ATOM 992 O O . SER A 1 120 ? 36.419 -14.815 -45.743 1.00 84.00 120 SER A O 1
ATOM 994 N N . TYR A 1 121 ? 34.564 -14.072 -44.720 1.00 87.12 121 TYR A N 1
ATOM 995 C CA . TYR A 1 121 ? 34.170 -15.359 -44.142 1.00 87.12 121 TYR A CA 1
ATOM 996 C C . TYR A 1 121 ? 33.091 -16.089 -44.965 1.00 87.12 121 TYR A C 1
ATOM 998 O O . TYR A 1 121 ? 32.556 -17.087 -44.486 1.00 87.12 121 TYR A O 1
ATOM 1006 N N . ASN A 1 122 ? 32.745 -15.614 -46.174 1.00 81.00 122 ASN A N 1
ATOM 1007 C CA . ASN A 1 122 ? 31.658 -16.154 -47.010 1.00 81.00 122 ASN A CA 1
ATOM 1008 C C . ASN A 1 122 ? 30.314 -16.299 -46.264 1.00 81.00 122 ASN A C 1
ATOM 1010 O O . ASN A 1 122 ? 29.527 -17.205 -46.526 1.00 81.00 122 ASN A O 1
ATOM 1014 N N . LEU A 1 123 ? 30.045 -15.409 -45.307 1.00 74.00 123 LEU A N 1
ATOM 1015 C CA . LEU A 1 123 ? 28.824 -15.433 -44.492 1.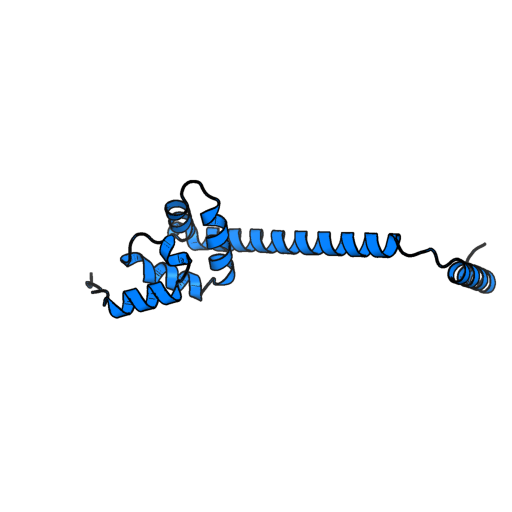00 74.00 123 LEU A CA 1
ATOM 1016 C C . LEU A 1 123 ? 27.656 -14.692 -45.154 1.00 74.00 123 LEU A C 1
ATOM 1018 O O . LEU A 1 123 ? 26.542 -14.707 -44.632 1.00 74.00 123 LEU A O 1
ATOM 1022 N N . ILE A 1 124 ? 27.914 -14.007 -46.267 1.00 65.62 124 ILE A N 1
ATOM 1023 C CA . ILE A 1 124 ? 26.913 -13.383 -47.131 1.00 65.62 124 ILE A CA 1
ATOM 1024 C C . ILE A 1 124 ? 27.345 -13.653 -48.576 1.00 65.62 124 ILE A C 1
ATOM 1026 O O . ILE A 1 124 ? 28.518 -13.451 -48.899 1.00 65.62 124 ILE A O 1
ATOM 1030 N N . THR A 1 125 ? 26.409 -14.139 -49.394 1.00 59.53 125 THR A N 1
ATOM 1031 C CA . THR A 1 125 ? 26.562 -14.352 -50.843 1.00 59.53 125 THR A CA 1
ATOM 1032 C C . THR A 1 125 ? 26.228 -13.082 -51.608 1.00 59.53 125 THR A C 1
ATOM 1034 O O . THR A 1 125 ? 25.238 -12.420 -51.218 1.00 59.53 125 THR A O 1
#

Secondary structure (DSSP, 8-state):
-------HHHHHHHHHHHGGGGGG---GGGHHHHHHHHHHTHHHHHHHHHHHTTSSSHHHHHHHHHSGGGHHHHHHHHHHHHHHHHHHHHHHHHHHHHHHHHTSPP-HHHHHHHHHHHHHTT---

Nearest PDB structures (foldseek):
  6n1l-assembly1_A  TM=3.100E-01  e=5.042E+00  Borreliella burgdorferi B31

Solvent-accessible surface area (backbone atoms only — not comparable to full-atom values): 7268 Å² total; per-residue (Å²): 133,84,82,77,80,77,52,65,71,56,50,53,53,48,44,61,74,48,45,82,52,39,83,44,54,91,56,76,88,49,48,66,59,56,51,52,44,43,68,77,36,44,72,50,42,58,50,46,55,62,53,20,72,76,42,99,53,31,39,64,49,47,49,56,49,65,30,81,93,34,35,70,64,40,52,56,51,41,51,51,54,53,50,51,55,49,51,54,56,50,52,54,51,50,52,50,53,50,50,54,59,69,66,48,79,81,60,59,70,61,51,51,53,51,51,53,49,35,51,77,68,66,74,55,134

pLDDT: mean 88.67, std 10.78, range [38.94, 96.69]

Radius of gyration: 27.13 Å; Cα contacts (8 Å, |Δi|>4): 60; chains: 1; bounding box: 50×28×80 Å